Protein AF-A0AA35WS49-F1 (afdb_monomer_lite)

Structure (mmCIF, N/CA/C/O backbone):
data_AF-A0AA35WS49-F1
#
_entry.id   AF-A0AA35WS49-F1
#
loop_
_atom_site.group_PDB
_atom_site.id
_atom_site.type_symbol
_atom_site.label_atom_id
_atom_site.label_alt_id
_atom_site.label_comp_id
_atom_site.label_asym_id
_atom_site.label_entity_id
_atom_site.label_seq_id
_atom_site.pdbx_PDB_ins_code
_atom_site.Cartn_x
_atom_site.Cartn_y
_atom_site.Cartn_z
_atom_site.occupancy
_atom_site.B_iso_or_equiv
_atom_site.auth_seq_id
_atom_site.auth_comp_id
_atom_site.auth_asym_id
_atom_site.auth_atom_id
_atom_site.pdbx_PDB_model_num
ATOM 1 N N . MET A 1 1 ? 20.769 -9.632 -20.219 1.00 47.97 1 MET A N 1
ATOM 2 C CA . MET A 1 1 ? 19.684 -9.144 -19.335 1.00 47.97 1 MET A CA 1
ATOM 3 C C . MET A 1 1 ? 18.986 -10.249 -18.531 1.00 47.97 1 MET A C 1
ATOM 5 O O . MET A 1 1 ? 18.518 -9.937 -17.453 1.00 47.97 1 MET A O 1
ATOM 9 N N . TYR A 1 2 ? 18.975 -11.525 -18.960 1.00 52.22 2 TYR A N 1
ATOM 10 C CA . TYR A 1 2 ? 18.664 -12.682 -18.079 1.00 52.22 2 TYR A CA 1
ATOM 11 C C . TYR A 1 2 ? 19.908 -13.324 -17.429 1.00 52.22 2 TYR A C 1
ATOM 13 O O . TYR A 1 2 ? 19.792 -14.280 -16.673 1.00 52.22 2 TYR A O 1
ATOM 21 N N . SER A 1 3 ? 21.104 -12.814 -17.739 1.00 55.94 3 SER A N 1
ATOM 22 C CA . SER A 1 3 ? 22.380 -13.341 -17.236 1.00 55.94 3 SER A CA 1
ATOM 23 C C . SER A 1 3 ? 22.741 -12.848 -15.835 1.00 55.94 3 SER A C 1
ATOM 25 O O . SER A 1 3 ? 23.715 -13.334 -15.272 1.00 55.94 3 SER A O 1
ATOM 27 N N . ASP A 1 4 ? 21.981 -11.902 -15.275 1.00 70.06 4 ASP A N 1
ATOM 28 C CA . ASP A 1 4 ? 22.169 -11.451 -13.900 1.00 70.06 4 ASP A CA 1
ATOM 29 C C . ASP A 1 4 ? 21.597 -12.498 -12.933 1.00 70.06 4 ASP A C 1
ATOM 31 O O . ASP A 1 4 ? 20.383 -12.740 -12.948 1.00 70.06 4 ASP A O 1
ATOM 35 N N . PRO A 1 5 ? 22.425 -13.098 -12.053 1.00 78.88 5 PRO A N 1
ATOM 36 C CA . PRO A 1 5 ? 21.998 -14.160 -11.135 1.00 78.88 5 PRO A CA 1
ATOM 37 C C . PRO A 1 5 ? 20.826 -13.765 -10.226 1.00 78.88 5 PRO A C 1
ATOM 39 O O . PRO A 1 5 ? 20.122 -14.623 -9.702 1.00 78.88 5 PRO A O 1
ATOM 42 N N . TRP A 1 6 ? 20.609 -12.462 -10.045 1.00 78.81 6 TRP A N 1
ATOM 43 C CA . TRP A 1 6 ? 19.606 -11.885 -9.155 1.00 78.81 6 TRP A CA 1
ATOM 44 C C . TRP A 1 6 ? 18.237 -11.659 -9.811 1.00 78.81 6 TRP A C 1
ATOM 46 O O . TRP A 1 6 ? 17.247 -11.471 -9.100 1.00 78.81 6 TRP A O 1
ATOM 56 N N . ALA A 1 7 ? 18.143 -11.702 -11.143 1.00 78.94 7 ALA A N 1
ATOM 57 C CA . ALA A 1 7 ? 16.896 -11.420 -11.858 1.00 78.94 7 ALA A CA 1
ATOM 58 C C . ALA A 1 7 ? 15.856 -12.538 -11.666 1.00 78.94 7 ALA A C 1
ATOM 60 O O . ALA A 1 7 ? 14.702 -12.278 -11.324 1.00 78.94 7 ALA A O 1
ATOM 61 N N . ILE A 1 8 ? 16.289 -13.791 -11.823 1.00 82.75 8 ILE A N 1
ATOM 62 C CA . ILE A 1 8 ? 15.449 -14.988 -11.678 1.00 82.75 8 ILE A CA 1
ATOM 63 C C . ILE A 1 8 ? 14.866 -15.117 -10.256 1.00 82.75 8 ILE A C 1
ATOM 65 O O . ILE A 1 8 ? 13.643 -15.222 -10.137 1.00 82.75 8 ILE A O 1
ATOM 69 N N . PRO A 1 9 ? 15.661 -15.069 -9.164 1.00 86.06 9 PRO A N 1
ATOM 70 C CA . PRO A 1 9 ? 15.108 -15.183 -7.815 1.00 86.06 9 PRO A CA 1
ATOM 71 C C . PRO A 1 9 ? 14.171 -14.020 -7.463 1.00 86.06 9 PRO A C 1
ATOM 73 O O . PRO A 1 9 ? 13.136 -14.248 -6.839 1.00 86.06 9 PRO A O 1
ATOM 76 N N . SER A 1 10 ? 14.466 -12.797 -7.916 1.00 85.56 10 SER A N 1
ATOM 77 C CA . SER A 1 10 ? 13.585 -11.640 -7.699 1.00 85.56 10 SER A CA 1
ATOM 78 C C . SER A 1 10 ? 12.219 -11.820 -8.367 1.00 85.56 10 SER A C 1
ATOM 80 O O . SER A 1 10 ? 11.195 -11.488 -7.771 1.00 85.56 10 SER A O 1
ATOM 82 N N . LEU A 1 11 ? 12.181 -12.401 -9.571 1.00 86.19 11 LEU A N 1
ATOM 83 C CA . LEU A 1 11 ? 10.935 -12.679 -10.288 1.00 86.19 11 LEU A CA 1
ATOM 84 C C . LEU A 1 11 ? 10.107 -13.782 -9.611 1.00 86.19 11 LEU A C 1
ATOM 86 O O . LEU A 1 11 ? 8.888 -13.662 -9.508 1.00 86.19 11 LEU A O 1
ATOM 90 N N . ILE A 1 12 ? 10.759 -14.830 -9.097 1.00 89.88 12 ILE A N 1
ATOM 91 C CA . ILE A 1 12 ? 10.087 -15.900 -8.341 1.00 89.88 12 ILE A CA 1
ATOM 92 C C . ILE A 1 12 ? 9.441 -15.327 -7.072 1.00 89.88 12 ILE A C 1
ATOM 94 O O . ILE A 1 12 ? 8.266 -15.583 -6.808 1.00 89.88 12 ILE A O 1
ATOM 98 N N . ILE A 1 13 ? 10.181 -14.508 -6.317 1.00 90.25 13 ILE A N 1
ATOM 99 C CA . ILE A 1 13 ? 9.668 -13.840 -5.112 1.00 90.25 13 ILE A CA 1
ATOM 100 C C . ILE A 1 13 ? 8.504 -12.909 -5.469 1.00 90.25 13 ILE A C 1
ATOM 102 O O . ILE A 1 13 ? 7.495 -12.904 -4.764 1.00 90.25 13 ILE A O 1
ATOM 106 N N . ALA A 1 14 ? 8.606 -12.162 -6.573 1.00 90.62 14 ALA A N 1
ATOM 107 C CA . ALA A 1 14 ? 7.527 -11.303 -7.046 1.00 90.62 14 ALA A CA 1
ATOM 108 C C . ALA A 1 14 ? 6.259 -12.109 -7.371 1.00 90.62 14 ALA A C 1
ATOM 110 O O . ALA A 1 14 ? 5.185 -11.760 -6.887 1.00 90.62 14 ALA A O 1
ATOM 111 N N . CYS A 1 15 ? 6.371 -13.227 -8.096 1.00 90.75 15 CYS A N 1
ATOM 112 C CA . CYS A 1 15 ? 5.241 -14.115 -8.390 1.00 90.75 15 CYS A CA 1
ATOM 113 C C . CYS A 1 15 ? 4.576 -14.666 -7.119 1.00 90.75 15 CYS A C 1
ATOM 115 O O . CYS A 1 15 ? 3.353 -14.603 -6.988 1.00 90.75 15 CYS A O 1
ATOM 117 N N . ILE A 1 16 ? 5.365 -15.168 -6.162 1.00 93.81 16 ILE A N 1
ATOM 118 C CA . ILE A 1 16 ? 4.843 -15.658 -4.875 1.00 93.81 16 ILE A CA 1
ATOM 119 C C . ILE A 1 16 ? 4.148 -14.520 -4.116 1.00 93.81 16 ILE A C 1
ATOM 121 O O . ILE A 1 16 ? 3.059 -14.703 -3.574 1.00 93.81 16 ILE A O 1
ATOM 125 N N . GLY A 1 17 ? 4.746 -13.329 -4.115 1.00 91.69 17 GLY A N 1
ATOM 126 C CA . GLY A 1 17 ? 4.187 -12.133 -3.499 1.00 91.69 17 GLY A CA 1
ATOM 127 C C . GLY A 1 17 ? 2.839 -11.726 -4.087 1.00 91.69 17 GLY A C 1
ATOM 128 O O . GLY A 1 17 ? 1.889 -11.507 -3.335 1.00 91.69 17 GLY A O 1
ATOM 129 N N . VAL A 1 18 ? 2.715 -11.700 -5.419 1.00 91.62 18 VAL A N 1
ATOM 130 C CA . VAL A 1 18 ? 1.444 -11.419 -6.108 1.00 91.62 18 VAL A CA 1
ATOM 131 C C . VAL A 1 18 ? 0.377 -12.448 -5.728 1.00 91.62 18 VAL A C 1
ATOM 133 O O . VAL A 1 18 ? -0.746 -12.059 -5.410 1.00 91.62 18 VAL A O 1
ATOM 136 N N . LEU A 1 19 ? 0.715 -13.742 -5.691 1.00 93.62 19 LEU A N 1
ATOM 137 C CA . LEU A 1 19 ? -0.220 -14.796 -5.275 1.00 93.62 19 LEU A CA 1
ATOM 138 C C . LEU A 1 19 ? -0.675 -14.615 -3.819 1.00 93.62 19 LEU A C 1
ATOM 140 O O . LEU A 1 19 ? -1.871 -14.688 -3.534 1.00 93.62 19 LEU A O 1
ATOM 144 N N . CYS A 1 20 ? 0.249 -14.314 -2.905 1.00 93.19 20 CYS A N 1
ATOM 145 C CA . CYS A 1 20 ? -0.064 -14.032 -1.503 1.00 93.19 20 CYS A CA 1
ATOM 146 C C . CYS A 1 20 ? -0.963 -12.797 -1.339 1.00 93.19 20 CYS A C 1
ATOM 148 O O . CYS A 1 20 ? -1.911 -12.817 -0.547 1.00 93.19 20 CYS A O 1
ATOM 150 N N . VAL A 1 21 ? -0.701 -11.722 -2.088 1.00 92.69 21 VAL A N 1
ATOM 151 C CA . VAL A 1 21 ? -1.536 -10.511 -2.083 1.00 92.69 21 VAL A CA 1
ATOM 152 C C . VAL A 1 21 ? -2.919 -10.797 -2.645 1.00 92.69 21 VAL A C 1
ATOM 154 O O . VAL A 1 21 ? -3.902 -10.377 -2.041 1.00 92.69 21 VAL A O 1
ATOM 157 N N . ALA A 1 22 ? -3.016 -11.537 -3.749 1.00 91.00 22 ALA A N 1
ATOM 158 C CA . ALA A 1 22 ? -4.289 -11.925 -4.342 1.00 91.00 22 ALA A CA 1
ATOM 159 C C . ALA A 1 22 ? -5.114 -12.779 -3.369 1.00 91.00 22 ALA A C 1
ATOM 161 O O . ALA A 1 22 ? -6.282 -12.479 -3.130 1.00 91.00 22 ALA A O 1
ATOM 162 N N . ALA A 1 23 ? -4.497 -13.775 -2.726 1.00 91.88 23 ALA A N 1
ATOM 163 C CA . ALA A 1 23 ? -5.148 -14.574 -1.692 1.00 91.88 23 ALA A CA 1
ATOM 164 C C . ALA A 1 23 ? -5.626 -13.697 -0.524 1.00 91.88 23 ALA A C 1
ATOM 166 O O . ALA A 1 23 ? -6.777 -13.796 -0.102 1.00 91.88 23 ALA A O 1
ATOM 167 N N . THR A 1 24 ? -4.784 -12.774 -0.050 1.00 90.31 24 THR A N 1
ATOM 168 C CA . THR A 1 24 ? -5.150 -11.826 1.012 1.00 90.31 24 THR A CA 1
ATOM 169 C C . THR A 1 24 ? -6.314 -10.934 0.589 1.00 90.31 24 THR A C 1
ATOM 171 O O . THR A 1 24 ? -7.234 -10.731 1.376 1.00 90.31 24 THR A O 1
ATOM 174 N N . ALA A 1 25 ? -6.319 -10.434 -0.649 1.00 88.75 25 ALA A N 1
ATOM 175 C CA . ALA A 1 25 ? -7.388 -9.610 -1.203 1.00 88.75 25 ALA A CA 1
ATOM 176 C C . ALA A 1 25 ? -8.713 -10.380 -1.295 1.00 88.75 25 ALA A C 1
ATOM 178 O O . ALA A 1 25 ? -9.754 -9.849 -0.914 1.00 88.75 25 ALA A O 1
ATOM 179 N N . VAL A 1 26 ? -8.673 -11.642 -1.735 1.00 89.75 26 VAL A N 1
ATOM 180 C CA . VAL A 1 26 ? -9.845 -12.530 -1.794 1.00 89.75 26 VAL A CA 1
ATOM 181 C C . VAL A 1 26 ? -10.386 -12.799 -0.395 1.00 89.75 26 VAL A C 1
ATOM 183 O O . VAL A 1 26 ? -11.580 -12.630 -0.167 1.00 89.75 26 VAL A O 1
ATOM 186 N N . ILE A 1 27 ? -9.523 -13.139 0.566 1.00 88.75 27 ILE A N 1
ATOM 187 C CA . ILE A 1 27 ? -9.912 -13.319 1.971 1.00 88.75 27 ILE A CA 1
ATOM 188 C C . ILE A 1 27 ? -10.539 -12.023 2.496 1.00 88.75 27 ILE A C 1
ATOM 190 O O . ILE A 1 27 ? -11.608 -12.050 3.099 1.00 88.75 27 ILE A O 1
ATOM 194 N N . PHE A 1 28 ? -9.937 -10.868 2.214 1.00 85.19 28 PHE A N 1
ATOM 195 C CA . PHE A 1 28 ? -10.480 -9.571 2.617 1.00 85.19 28 PHE A CA 1
ATOM 196 C C . PHE A 1 28 ? -11.864 -9.296 2.004 1.00 85.19 28 PHE A C 1
ATOM 198 O O . PHE A 1 28 ? -12.754 -8.780 2.681 1.00 85.19 28 PHE A O 1
ATOM 205 N N . GLY A 1 29 ? -12.045 -9.700 0.743 1.00 84.25 29 GLY A N 1
ATOM 206 C CA . GLY A 1 29 ? -13.297 -9.697 -0.011 1.00 84.25 29 GLY A CA 1
ATOM 207 C C . GLY A 1 29 ? -14.393 -10.553 0.624 1.00 84.25 29 GLY A C 1
ATOM 208 O O . GLY A 1 29 ? -15.489 -10.073 0.904 1.00 84.25 29 GLY A O 1
ATOM 209 N N . VAL A 1 30 ? -14.084 -11.822 0.887 1.00 86.25 30 VAL A N 1
ATOM 210 C CA . VAL A 1 30 ? -15.018 -12.809 1.451 1.00 86.25 30 VAL A CA 1
ATOM 211 C C . VAL A 1 30 ? -15.406 -12.435 2.879 1.00 86.25 30 VAL A C 1
ATOM 213 O O . VAL A 1 30 ? -16.582 -12.428 3.242 1.00 86.25 30 VAL A O 1
ATOM 216 N N . TYR A 1 31 ? -14.425 -12.049 3.690 1.00 83.75 31 TYR A N 1
ATOM 217 C CA . TYR A 1 31 ? -14.621 -11.716 5.094 1.00 83.75 31 TYR A CA 1
ATOM 218 C C . TYR A 1 31 ? -14.980 -10.243 5.320 1.00 83.75 31 TYR A C 1
ATOM 220 O O . TYR A 1 31 ? -14.918 -9.786 6.461 1.00 83.75 31 TYR A O 1
ATOM 228 N N . TRP A 1 32 ? -15.421 -9.497 4.300 1.00 77.19 32 TRP A N 1
ATOM 229 C CA . TRP A 1 32 ? -15.681 -8.047 4.378 1.00 77.19 32 TRP A CA 1
ATOM 230 C C . TRP A 1 32 ? -16.609 -7.630 5.532 1.00 77.19 32 TRP A C 1
ATOM 232 O O . TRP A 1 32 ? -16.498 -6.526 6.073 1.00 77.19 32 TRP A O 1
ATOM 242 N N . LYS A 1 33 ? -17.542 -8.508 5.925 1.00 72.12 33 LYS A N 1
ATOM 243 C CA . LYS A 1 33 ? -18.493 -8.273 7.028 1.00 72.12 33 LYS A CA 1
ATOM 244 C C . LYS A 1 33 ? -17.977 -8.696 8.409 1.00 72.12 33 LYS A C 1
ATOM 246 O O . LYS A 1 33 ? -18.636 -8.420 9.409 1.00 72.12 33 LYS A O 1
ATOM 251 N N . THR A 1 34 ? -16.809 -9.323 8.486 1.00 78.31 34 THR A N 1
ATOM 252 C CA . THR A 1 34 ? -16.238 -9.853 9.730 1.00 78.31 34 THR A CA 1
ATOM 253 C C . THR A 1 34 ? -15.783 -8.698 10.626 1.00 78.31 34 THR A C 1
ATOM 255 O O . THR A 1 34 ? -15.112 -7.773 10.149 1.00 78.31 34 THR A O 1
ATOM 258 N N . PRO A 1 35 ? -16.110 -8.714 11.934 1.00 64.56 35 PRO A N 1
ATOM 259 C CA . PRO A 1 35 ? -15.832 -7.599 12.843 1.00 64.56 35 PRO A CA 1
ATOM 260 C C . PRO A 1 35 ? -14.342 -7.240 12.937 1.00 64.56 35 PRO A C 1
ATOM 262 O O . PRO A 1 35 ? -14.018 -6.085 13.205 1.00 64.56 35 PRO A O 1
ATOM 265 N N . VAL A 1 36 ? -13.447 -8.188 12.641 1.00 67.00 36 VAL A N 1
ATOM 266 C CA . VAL A 1 36 ? -11.988 -7.989 12.591 1.00 67.00 36 VAL A CA 1
ATOM 267 C C . VAL A 1 36 ? -11.577 -6.984 11.505 1.00 67.00 36 VAL A C 1
ATOM 269 O O . VAL A 1 36 ? -10.758 -6.100 11.745 1.00 67.00 36 VAL A O 1
ATOM 272 N N . ILE A 1 37 ? -12.184 -7.058 10.318 1.00 64.25 37 ILE A N 1
ATOM 273 C CA . ILE A 1 37 ? -11.905 -6.128 9.211 1.00 64.25 37 ILE A CA 1
ATOM 274 C C . ILE A 1 37 ? -12.542 -4.763 9.487 1.00 64.25 37 ILE A C 1
ATOM 276 O O . ILE A 1 37 ? -11.959 -3.708 9.223 1.00 64.25 37 ILE A O 1
ATOM 280 N N . LYS A 1 38 ? -13.737 -4.775 10.082 1.00 62.53 38 LYS A N 1
ATOM 281 C CA . LYS A 1 38 ? -14.469 -3.560 10.442 1.00 62.53 38 LYS A CA 1
ATOM 282 C C . LYS A 1 38 ? -13.754 -2.749 11.530 1.00 62.53 38 LYS A C 1
ATOM 284 O O . LYS A 1 38 ? -13.795 -1.522 11.479 1.00 62.53 38 LYS A O 1
ATOM 289 N N . SER A 1 39 ? -13.081 -3.405 12.478 1.00 62.41 39 SER A N 1
ATOM 290 C CA . SER A 1 39 ? -12.361 -2.744 13.575 1.00 62.41 39 SER A CA 1
ATOM 291 C C . SER A 1 39 ? -11.000 -2.171 13.159 1.00 62.41 39 SER A C 1
ATOM 293 O O . SER A 1 39 ? -10.573 -1.161 13.720 1.00 62.41 39 SER A O 1
ATOM 295 N N . SER A 1 40 ? -10.340 -2.762 12.154 1.00 68.44 40 SER A N 1
ATOM 296 C CA . SER A 1 40 ? -8.996 -2.356 11.708 1.00 68.44 40 SER A CA 1
ATOM 297 C C . SER A 1 40 ? -8.953 -1.058 10.885 1.00 68.44 40 SER A C 1
ATOM 299 O O . SER A 1 40 ? -7.878 -0.484 10.736 1.00 68.44 40 SER A O 1
ATOM 301 N N . GLY A 1 41 ? -10.096 -0.579 10.376 1.00 73.50 41 GLY A N 1
ATOM 302 C CA . GLY A 1 41 ? -10.174 0.580 9.476 1.00 73.50 41 GLY A CA 1
ATOM 303 C C . GLY A 1 41 ? -10.051 0.169 8.007 1.00 73.50 41 GLY A C 1
ATOM 304 O O . GLY A 1 41 ? -8.956 0.123 7.451 1.00 73.50 41 GLY A O 1
ATOM 305 N N . ARG A 1 42 ? -11.196 -0.134 7.379 1.00 79.12 42 ARG A N 1
ATOM 306 C CA . ARG A 1 42 ? -11.287 -0.701 6.017 1.00 79.12 42 ARG A CA 1
ATOM 307 C C . ARG A 1 42 ? -10.493 0.090 4.980 1.00 79.12 42 ARG A C 1
ATOM 309 O O . ARG A 1 42 ? -9.696 -0.489 4.257 1.00 79.12 42 ARG A O 1
ATOM 316 N N . GLU A 1 43 ? -10.686 1.404 4.950 1.00 84.56 43 GLU A N 1
ATOM 317 C CA . GLU A 1 43 ? -10.080 2.288 3.947 1.00 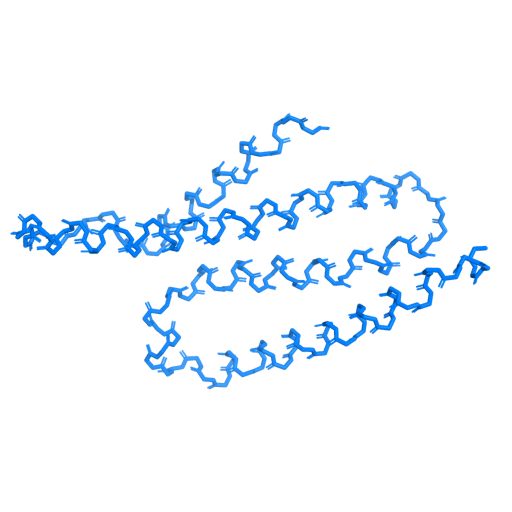84.56 43 GLU A CA 1
ATOM 318 C C . GLU A 1 43 ? -8.548 2.276 4.033 1.00 84.56 43 GLU A C 1
ATOM 320 O O . GLU A 1 43 ? -7.851 2.228 3.025 1.00 84.56 43 GLU A O 1
ATOM 325 N N . GLN A 1 44 ? -8.014 2.212 5.250 1.00 85.31 44 GLN A N 1
ATOM 326 C CA . GLN A 1 44 ? -6.579 2.212 5.493 1.00 85.31 44 GLN A CA 1
ATOM 327 C C . GLN A 1 44 ? -5.918 0.877 5.134 1.00 85.31 44 GLN A C 1
ATOM 329 O O . GLN A 1 44 ? -4.812 0.852 4.598 1.00 85.31 44 GLN A O 1
ATOM 334 N N . MET A 1 45 ? -6.598 -0.241 5.399 1.00 88.25 45 MET A N 1
ATOM 335 C CA . MET A 1 45 ? -6.108 -1.559 4.997 1.00 88.25 45 MET A CA 1
ATOM 336 C C . MET A 1 45 ? -6.163 -1.750 3.476 1.00 88.25 45 MET A C 1
ATOM 338 O O . MET A 1 45 ? -5.268 -2.383 2.924 1.00 88.25 45 MET A O 1
ATOM 342 N N . ILE A 1 46 ? -7.144 -1.143 2.797 1.00 87.44 46 ILE A N 1
ATOM 343 C CA . ILE A 1 46 ? -7.201 -1.091 1.329 1.00 87.44 46 ILE A CA 1
ATOM 344 C C . ILE A 1 46 ? -5.994 -0.325 0.773 1.00 87.44 46 ILE A C 1
ATOM 346 O O . ILE A 1 46 ? -5.319 -0.842 -0.111 1.00 87.44 46 ILE A O 1
ATOM 350 N N . LEU A 1 47 ? -5.660 0.852 1.319 1.00 89.94 47 LEU A N 1
ATOM 351 C CA . LEU A 1 47 ? -4.465 1.603 0.897 1.00 89.94 47 LEU A CA 1
ATOM 352 C C . LEU A 1 47 ? -3.171 0.803 1.083 1.00 89.94 47 LEU A C 1
ATOM 354 O O . LEU A 1 47 ? -2.320 0.785 0.197 1.00 89.94 47 LEU A O 1
ATOM 358 N N . LEU A 1 48 ? -3.034 0.112 2.217 1.00 90.62 48 LEU A N 1
ATOM 359 C CA . LEU A 1 48 ? -1.873 -0.733 2.489 1.00 90.62 48 LEU A CA 1
ATOM 360 C C . LEU A 1 48 ? -1.780 -1.898 1.489 1.00 90.62 48 LEU A C 1
ATOM 362 O O . LEU A 1 48 ? -0.704 -2.165 0.961 1.00 90.62 48 LEU A O 1
ATOM 366 N N . LEU A 1 49 ? -2.905 -2.553 1.187 1.00 90.44 49 LEU A N 1
ATOM 367 C CA . LEU A 1 49 ? -2.971 -3.642 0.211 1.00 90.44 49 LEU A CA 1
ATOM 368 C C . LEU A 1 49 ? -2.627 -3.161 -1.207 1.00 90.44 49 LEU A C 1
ATOM 370 O O . LEU A 1 49 ? -1.909 -3.857 -1.921 1.00 90.44 49 LEU A O 1
ATOM 374 N N . ILE A 1 50 ? -3.079 -1.962 -1.594 1.00 90.69 50 ILE A N 1
ATOM 375 C CA . ILE A 1 50 ? -2.719 -1.325 -2.870 1.00 90.69 50 ILE A CA 1
ATOM 376 C C . ILE A 1 50 ? -1.205 -1.091 -2.944 1.00 90.69 50 ILE A C 1
ATOM 378 O O . ILE A 1 50 ? -0.591 -1.438 -3.951 1.00 90.69 50 ILE A O 1
ATOM 382 N N . GLY A 1 51 ? -0.594 -0.564 -1.878 1.00 91.44 51 GLY A N 1
ATOM 383 C CA . GLY A 1 51 ? 0.855 -0.343 -1.820 1.00 91.44 51 GLY A CA 1
ATOM 384 C C . GLY A 1 51 ? 1.662 -1.635 -1.960 1.00 91.44 51 GLY A C 1
ATOM 385 O O . GLY A 1 51 ? 2.592 -1.695 -2.762 1.00 91.44 51 GLY A O 1
ATOM 386 N N . ILE A 1 52 ? 1.261 -2.697 -1.251 1.00 91.81 52 ILE A N 1
ATOM 387 C CA . ILE A 1 52 ? 1.914 -4.013 -1.341 1.00 91.81 52 ILE A CA 1
ATOM 388 C C . ILE A 1 52 ? 1.752 -4.604 -2.749 1.00 91.81 52 ILE A C 1
ATOM 390 O O . ILE A 1 52 ? 2.714 -5.103 -3.325 1.00 91.81 52 ILE A O 1
ATOM 394 N N . CYS A 1 53 ? 0.548 -4.529 -3.323 1.00 90.62 53 CYS A N 1
ATOM 395 C CA . CYS A 1 53 ? 0.280 -5.017 -4.675 1.00 90.62 53 CYS A CA 1
ATOM 396 C C . CYS A 1 53 ? 1.169 -4.309 -5.705 1.00 90.62 53 CYS A C 1
ATOM 398 O O . CYS A 1 53 ? 1.857 -4.957 -6.491 1.00 90.62 53 CYS A O 1
ATOM 400 N N . CYS A 1 54 ? 1.227 -2.976 -5.644 1.00 89.62 54 CYS A N 1
ATOM 401 C CA . CYS A 1 54 ? 2.053 -2.172 -6.537 1.00 89.62 54 CYS A CA 1
ATOM 402 C C . CYS A 1 54 ? 3.554 -2.497 -6.370 1.00 89.62 54 CYS A C 1
ATOM 404 O O . CYS A 1 54 ? 4.260 -2.647 -7.369 1.00 89.62 54 CYS A O 1
ATOM 406 N N . SER A 1 55 ? 4.014 -2.751 -5.136 1.00 91.25 55 SER A N 1
ATOM 407 C CA . SER A 1 55 ? 5.390 -3.185 -4.845 1.00 91.25 55 SER A CA 1
ATOM 408 C C . SER A 1 55 ? 5.772 -4.513 -5.497 1.00 91.25 55 SER A C 1
ATOM 410 O O . SER A 1 55 ? 6.933 -4.680 -5.859 1.00 91.25 55 SER A O 1
ATOM 412 N N . PHE A 1 56 ? 4.845 -5.465 -5.639 1.00 90.19 56 PHE A N 1
ATOM 413 C CA . PHE A 1 56 ? 5.131 -6.744 -6.301 1.00 90.19 56 PHE A CA 1
ATOM 414 C C . PHE A 1 56 ? 5.007 -6.677 -7.828 1.00 90.19 56 PHE A C 1
ATOM 416 O O . PHE A 1 56 ? 5.536 -7.545 -8.518 1.00 90.19 56 PHE A O 1
ATOM 423 N N . ILE A 1 57 ? 4.365 -5.635 -8.365 1.00 88.19 57 ILE A N 1
ATOM 424 C CA . ILE A 1 57 ? 4.266 -5.382 -9.808 1.00 88.19 57 ILE A CA 1
ATOM 425 C C . ILE A 1 57 ? 5.531 -4.681 -10.341 1.00 88.19 57 ILE A C 1
ATOM 427 O O . ILE A 1 57 ? 5.978 -4.972 -11.448 1.00 88.19 57 ILE A O 1
ATOM 431 N N . LEU A 1 58 ? 6.152 -3.800 -9.552 1.00 87.50 58 LEU A N 1
ATOM 432 C CA . LEU A 1 58 ? 7.379 -3.066 -9.907 1.00 87.50 58 LEU A CA 1
ATOM 433 C C . LEU A 1 58 ? 8.544 -3.936 -10.435 1.00 87.50 58 LEU A C 1
ATOM 435 O O . LEU A 1 58 ? 9.124 -3.578 -11.459 1.00 87.50 58 LEU A O 1
ATOM 439 N N . PRO A 1 59 ? 8.869 -5.099 -9.839 1.00 87.12 59 PRO A N 1
ATOM 440 C CA . PRO A 1 59 ? 9.897 -6.002 -10.359 1.00 87.12 59 PRO A CA 1
ATOM 441 C C . PRO A 1 59 ? 9.666 -6.454 -11.809 1.00 87.12 59 PRO A C 1
ATOM 443 O O . PRO A 1 59 ? 10.630 -6.627 -12.551 1.00 87.12 59 PRO A O 1
ATOM 446 N N . PHE A 1 60 ? 8.412 -6.596 -12.252 1.00 84.81 60 PHE A N 1
ATOM 447 C CA . PHE A 1 60 ? 8.107 -6.948 -13.644 1.00 84.81 60 PHE A CA 1
ATOM 448 C C . PHE A 1 60 ? 8.482 -5.818 -14.610 1.00 84.81 60 PHE A C 1
ATOM 450 O O . PHE A 1 60 ? 9.020 -6.080 -15.685 1.00 84.81 60 PHE A O 1
ATOM 457 N N . PHE A 1 61 ? 8.260 -4.561 -14.211 1.00 83.88 61 PHE A N 1
ATOM 458 C CA . PHE A 1 61 ? 8.715 -3.391 -14.966 1.00 83.88 61 PHE A CA 1
ATOM 459 C C . PHE A 1 61 ? 10.237 -3.237 -14.933 1.00 83.88 61 PHE A C 1
ATOM 461 O O . PHE A 1 61 ? 10.813 -2.720 -15.883 1.00 83.88 61 PHE A O 1
ATOM 468 N N . TYR A 1 62 ? 10.907 -3.690 -13.875 1.00 80.44 62 TYR A N 1
ATOM 469 C CA . TYR A 1 62 ? 12.368 -3.666 -13.787 1.00 80.44 62 TYR A CA 1
ATOM 470 C C . TYR A 1 62 ? 13.049 -4.644 -14.757 1.00 80.44 62 TYR A C 1
ATOM 472 O O . TYR A 1 62 ? 14.097 -4.328 -15.311 1.00 80.44 62 TYR A O 1
ATOM 480 N N . VAL A 1 63 ? 12.448 -5.815 -14.995 1.00 80.19 63 VAL A N 1
ATOM 481 C CA . VAL A 1 63 ? 12.975 -6.836 -15.927 1.00 80.19 63 VAL A CA 1
ATOM 482 C C . VAL A 1 63 ? 12.746 -6.460 -17.401 1.00 80.19 63 VAL A C 1
ATOM 484 O O . VAL A 1 63 ? 13.425 -6.977 -18.291 1.00 80.19 63 VAL A O 1
ATOM 487 N N . ALA A 1 64 ? 11.805 -5.555 -17.677 1.00 79.69 64 ALA A N 1
ATOM 488 C CA . ALA A 1 64 ? 11.528 -5.061 -19.020 1.00 79.69 64 ALA A CA 1
ATOM 489 C C . ALA A 1 64 ? 12.730 -4.281 -19.613 1.00 79.69 64 ALA A C 1
ATOM 491 O O . ALA A 1 64 ? 13.546 -3.733 -18.868 1.00 79.69 64 ALA A O 1
ATOM 492 N N . PRO A 1 65 ? 12.870 -4.218 -20.954 1.00 79.19 65 PRO A N 1
ATOM 493 C CA . PRO A 1 65 ? 13.984 -3.523 -21.599 1.00 79.19 65 PRO A CA 1
ATOM 494 C C . PRO A 1 65 ? 14.074 -2.057 -21.145 1.00 79.19 65 PRO A C 1
ATOM 496 O O . PRO A 1 65 ? 13.041 -1.392 -21.010 1.00 79.19 65 PRO A O 1
ATOM 499 N N . PRO A 1 66 ? 15.290 -1.526 -20.917 1.00 79.06 66 PRO A N 1
ATOM 500 C CA . PRO A 1 66 ? 15.462 -0.214 -20.322 1.00 79.06 66 PRO A CA 1
ATOM 501 C C . PRO A 1 66 ? 14.947 0.844 -21.296 1.00 79.06 66 PRO A C 1
ATOM 503 O O . PRO A 1 66 ? 15.446 0.997 -22.409 1.00 79.06 66 PRO A O 1
ATOM 506 N N . SER A 1 67 ? 13.935 1.586 -20.864 1.00 84.94 67 SER A N 1
ATOM 507 C CA . SER A 1 67 ? 13.405 2.739 -21.583 1.00 84.94 67 SER A CA 1
ATOM 508 C C . SER A 1 67 ? 13.177 3.887 -20.606 1.00 84.94 67 SER A C 1
ATOM 510 O O . SER A 1 67 ? 12.980 3.666 -19.409 1.00 84.94 67 SER A O 1
ATOM 512 N 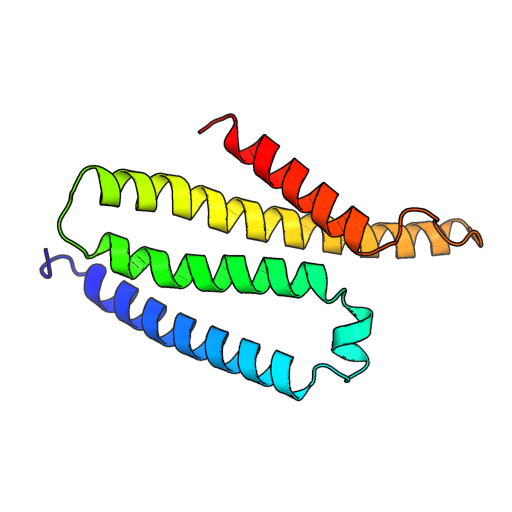N . ILE A 1 68 ? 13.204 5.123 -21.109 1.00 87.75 68 ILE A N 1
ATOM 513 C CA . ILE A 1 68 ? 12.949 6.340 -20.323 1.00 87.75 68 ILE A CA 1
ATOM 514 C C . ILE A 1 68 ? 11.669 6.222 -19.466 1.00 87.75 68 ILE A C 1
ATOM 516 O O . ILE A 1 68 ? 11.758 6.473 -18.261 1.00 87.75 68 ILE A O 1
ATOM 520 N N . PRO A 1 69 ? 10.505 5.785 -20.002 1.00 86.06 69 PRO A N 1
ATOM 521 C CA . PRO A 1 69 ? 9.303 5.635 -19.182 1.00 86.06 69 PRO A CA 1
ATOM 522 C C . PRO A 1 69 ? 9.436 4.532 -18.124 1.00 86.06 69 PRO A C 1
ATOM 524 O O . PRO A 1 69 ? 8.995 4.724 -16.995 1.00 86.06 69 PRO A O 1
ATOM 527 N N . ILE A 1 70 ? 10.085 3.406 -18.439 1.00 87.44 70 ILE A N 1
ATOM 528 C CA . ILE A 1 70 ? 10.291 2.303 -17.485 1.00 87.44 70 ILE A CA 1
ATOM 529 C C . ILE A 1 70 ? 11.212 2.735 -16.334 1.00 87.44 70 ILE A C 1
ATOM 531 O O . ILE A 1 70 ? 10.946 2.428 -15.174 1.00 87.44 70 ILE A O 1
ATOM 535 N N . CYS A 1 71 ? 12.266 3.496 -16.629 1.00 87.25 71 CYS A N 1
ATOM 536 C CA . CYS A 1 71 ? 13.189 4.013 -15.620 1.00 87.25 71 CYS A CA 1
ATOM 537 C C . CYS A 1 71 ? 12.487 5.002 -14.672 1.00 87.25 71 CYS A C 1
ATOM 539 O O . CYS A 1 71 ? 12.658 4.929 -13.454 1.00 87.25 71 CYS A O 1
ATOM 541 N N . LEU A 1 72 ? 11.630 5.872 -15.221 1.00 89.19 72 LEU A N 1
ATOM 542 C CA . LEU A 1 72 ? 10.829 6.805 -14.433 1.00 89.19 72 LEU A CA 1
ATOM 543 C C . LEU A 1 72 ? 9.813 6.077 -13.541 1.00 89.19 72 LEU A C 1
ATOM 545 O O . LEU A 1 72 ? 9.718 6.388 -12.355 1.00 89.19 72 LEU A O 1
ATOM 549 N N . VAL A 1 73 ? 9.095 5.089 -14.085 1.00 89.00 73 VAL A N 1
ATOM 550 C CA . VAL A 1 73 ? 8.122 4.276 -13.335 1.00 89.00 73 VAL A CA 1
ATOM 551 C C . VAL A 1 73 ? 8.799 3.497 -12.215 1.00 89.00 73 VAL A C 1
ATOM 553 O O . VAL A 1 73 ? 8.305 3.513 -11.093 1.00 89.00 73 VAL A O 1
ATOM 556 N N . ASN A 1 74 ? 9.940 2.857 -12.478 1.00 87.44 74 ASN A N 1
ATOM 557 C CA . ASN A 1 74 ? 10.664 2.114 -11.449 1.00 87.44 74 ASN A CA 1
ATOM 558 C C . ASN A 1 74 ? 11.174 3.040 -10.344 1.00 87.44 74 ASN A C 1
ATOM 560 O O . ASN A 1 74 ? 11.015 2.725 -9.167 1.00 87.44 74 ASN A O 1
ATOM 564 N N . ARG A 1 75 ? 11.732 4.206 -10.703 1.00 87.44 75 ARG A N 1
ATOM 565 C CA . ARG A 1 75 ? 12.177 5.191 -9.715 1.00 87.44 75 ARG A CA 1
ATOM 566 C C . ARG A 1 75 ? 10.990 5.668 -8.883 1.00 87.44 75 ARG A C 1
ATOM 568 O O . ARG A 1 75 ? 10.937 5.379 -7.696 1.00 87.44 75 ARG A O 1
ATOM 575 N N . LEU A 1 76 ? 10.015 6.343 -9.489 1.00 89.44 76 LEU A N 1
ATOM 576 C CA . LEU A 1 76 ? 8.898 6.946 -8.754 1.00 89.44 76 LEU A CA 1
ATOM 577 C C . LEU A 1 76 ? 8.023 5.906 -8.047 1.00 89.44 76 LEU A C 1
ATOM 579 O O . LEU A 1 76 ? 7.564 6.141 -6.932 1.00 89.44 76 LEU A O 1
ATOM 583 N N . GLY A 1 77 ? 7.807 4.749 -8.666 1.00 88.62 77 GLY A N 1
ATOM 584 C CA . GLY A 1 77 ? 6.940 3.708 -8.134 1.00 88.62 77 GLY A CA 1
ATOM 585 C C . GLY A 1 77 ? 7.484 3.064 -6.861 1.00 88.62 77 GLY A C 1
ATOM 586 O O . GLY A 1 77 ? 6.703 2.843 -5.938 1.00 88.62 77 GLY A O 1
ATOM 587 N N . ILE A 1 78 ? 8.799 2.830 -6.748 1.00 89.38 78 ILE A N 1
ATOM 588 C CA . ILE A 1 78 ? 9.398 2.293 -5.509 1.00 89.38 78 ILE A CA 1
ATOM 589 C C . ILE A 1 78 ? 9.187 3.275 -4.351 1.00 89.38 78 ILE A C 1
ATOM 591 O O . ILE A 1 78 ? 8.694 2.883 -3.289 1.00 89.38 78 ILE A O 1
ATOM 595 N N . TRP A 1 79 ? 9.492 4.558 -4.572 1.00 90.62 79 TRP A N 1
ATOM 596 C CA . TRP A 1 79 ? 9.283 5.606 -3.568 1.00 90.62 79 TRP A CA 1
ATOM 597 C C . TRP A 1 79 ? 7.805 5.750 -3.202 1.00 90.62 79 TRP A C 1
ATOM 599 O O . TRP A 1 79 ? 7.475 5.865 -2.022 1.00 90.62 79 TRP A O 1
ATOM 609 N N . PHE A 1 80 ? 6.905 5.645 -4.182 1.00 90.50 80 PHE A N 1
ATOM 610 C CA . PHE A 1 80 ? 5.462 5.705 -3.956 1.00 90.50 80 PHE A CA 1
ATOM 611 C C . PHE A 1 80 ? 4.954 4.551 -3.108 1.00 90.50 80 PHE A C 1
ATOM 613 O O . PHE A 1 80 ? 4.240 4.780 -2.134 1.00 90.50 80 PHE A O 1
ATOM 620 N N . CYS A 1 81 ? 5.351 3.323 -3.433 1.00 92.12 81 CYS A N 1
ATOM 621 C CA . CYS A 1 81 ? 4.926 2.144 -2.689 1.00 92.12 81 CYS A CA 1
ATOM 622 C C . CYS A 1 81 ? 5.422 2.197 -1.246 1.00 92.12 81 CYS A C 1
ATOM 624 O O . CYS A 1 81 ? 4.629 2.024 -0.319 1.00 92.12 81 CYS A O 1
ATOM 626 N N . TYR A 1 82 ? 6.711 2.497 -1.051 1.00 90.69 82 TYR A N 1
ATOM 627 C CA . TYR A 1 82 ? 7.296 2.611 0.281 1.00 90.69 82 TYR A CA 1
ATOM 628 C C . TYR A 1 82 ? 6.612 3.707 1.099 1.00 90.69 82 TYR A C 1
ATOM 630 O O . TYR A 1 82 ? 6.206 3.474 2.240 1.00 90.69 82 TYR A O 1
ATOM 638 N N . SER A 1 83 ? 6.412 4.878 0.492 1.00 93.19 83 SER A N 1
ATOM 639 C CA . SER A 1 83 ? 5.765 6.005 1.150 1.00 93.19 83 SER A CA 1
ATOM 640 C C . SER A 1 83 ? 4.324 5.694 1.545 1.00 93.19 83 SER A C 1
ATOM 642 O O . SER A 1 83 ? 3.931 5.922 2.691 1.00 93.19 83 SER A O 1
ATOM 644 N N . LEU A 1 84 ? 3.547 5.097 0.637 1.00 92.25 84 LEU A N 1
ATOM 645 C CA . LEU A 1 84 ? 2.161 4.716 0.889 1.00 92.25 84 LEU A CA 1
ATOM 646 C C . LEU A 1 84 ? 2.055 3.690 2.021 1.00 92.25 84 LEU A C 1
ATOM 648 O O . LEU A 1 84 ? 1.231 3.852 2.923 1.00 92.25 84 LEU A O 1
ATOM 652 N N . MET A 1 85 ? 2.908 2.662 2.010 1.00 92.75 85 MET A N 1
ATOM 653 C CA . MET A 1 85 ? 2.929 1.623 3.042 1.00 92.75 85 MET A CA 1
ATOM 654 C C . MET A 1 85 ? 3.343 2.189 4.401 1.00 92.75 85 MET A C 1
ATOM 656 O O . MET A 1 85 ? 2.676 1.923 5.405 1.00 92.75 85 MET A O 1
ATOM 660 N N . PHE A 1 86 ? 4.394 3.009 4.442 1.00 91.69 86 PHE A N 1
ATOM 661 C CA . PHE A 1 86 ? 4.872 3.624 5.675 1.00 91.69 86 PHE A CA 1
ATOM 662 C C . PHE A 1 86 ? 3.850 4.608 6.250 1.00 91.69 86 PHE A C 1
ATOM 664 O O . PHE A 1 86 ? 3.531 4.543 7.436 1.00 91.69 86 PHE A O 1
ATOM 671 N N . ALA A 1 87 ? 3.272 5.474 5.416 1.00 91.94 87 ALA A N 1
ATOM 672 C CA . ALA A 1 87 ? 2.240 6.414 5.830 1.00 91.94 87 ALA A CA 1
ATOM 673 C C . ALA A 1 87 ? 0.992 5.682 6.346 1.00 91.94 87 ALA A C 1
ATOM 675 O O . ALA A 1 87 ? 0.483 6.004 7.421 1.00 91.94 87 ALA A O 1
ATOM 676 N N . ALA A 1 88 ? 0.516 4.656 5.634 1.00 90.19 88 ALA A N 1
ATOM 677 C CA . ALA A 1 88 ? -0.619 3.853 6.077 1.00 90.19 88 ALA A CA 1
ATOM 678 C C . ALA A 1 88 ? -0.324 3.145 7.409 1.00 90.19 88 ALA A C 1
ATOM 680 O O . ALA A 1 88 ? -1.176 3.140 8.298 1.00 90.19 88 ALA A O 1
ATOM 681 N N . LEU A 1 89 ? 0.878 2.600 7.607 1.00 90.06 89 LEU A N 1
ATOM 682 C CA . LEU A 1 89 ? 1.261 1.972 8.872 1.00 90.06 89 LEU A CA 1
ATOM 683 C C . LEU A 1 89 ? 1.354 2.996 10.013 1.00 90.06 89 LEU A C 1
ATOM 685 O O . LEU A 1 89 ? 0.798 2.771 11.091 1.00 90.06 89 LEU A O 1
ATOM 689 N N . ALA A 1 90 ? 1.989 4.143 9.766 1.00 89.69 90 ALA A N 1
ATOM 690 C CA . ALA A 1 90 ? 2.174 5.210 10.743 1.00 89.69 90 ALA A CA 1
ATOM 691 C C . ALA A 1 90 ? 0.832 5.746 11.253 1.00 89.69 90 ALA A C 1
ATOM 693 O O . ALA A 1 90 ? 0.628 5.861 12.461 1.00 89.69 90 ALA A O 1
ATOM 694 N N . VAL A 1 91 ? -0.134 5.992 10.365 1.00 88.56 91 VAL A N 1
ATOM 695 C CA . VAL A 1 91 ? -1.477 6.440 10.765 1.00 88.56 91 VAL A CA 1
ATOM 696 C C . VAL A 1 91 ? -2.186 5.392 11.625 1.00 88.56 91 VAL A C 1
ATOM 698 O O . VAL A 1 91 ? -2.906 5.733 12.569 1.00 88.56 91 VAL A O 1
ATOM 701 N N . LYS A 1 92 ? -1.952 4.102 11.354 1.00 84.94 92 LYS A N 1
ATOM 702 C CA . LYS A 1 92 ? -2.554 2.998 12.112 1.00 84.94 92 LYS A CA 1
ATOM 703 C C . LYS A 1 92 ? -1.945 2.935 13.510 1.00 84.94 92 LYS A C 1
ATOM 705 O O . LYS A 1 92 ? -2.680 2.841 14.492 1.00 84.94 92 LYS A O 1
ATOM 710 N N . ALA A 1 93 ? -0.623 3.074 13.601 1.00 88.06 93 ALA A N 1
ATOM 711 C CA . ALA A 1 93 ? 0.110 3.146 14.860 1.00 88.06 93 ALA A CA 1
ATOM 712 C C . ALA A 1 93 ? -0.316 4.362 15.698 1.00 8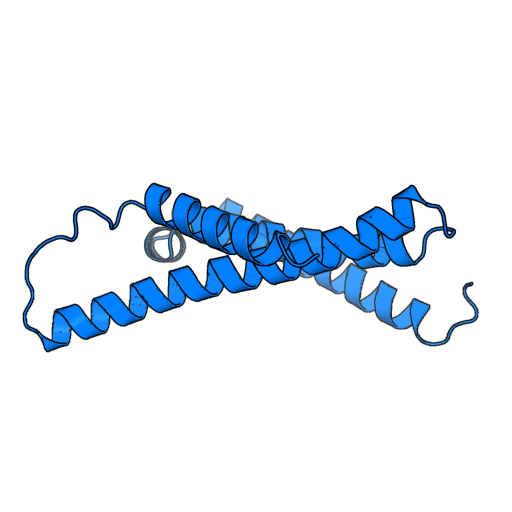8.06 93 ALA A C 1
ATOM 714 O O . ALA A 1 93 ? -0.600 4.220 16.885 1.00 88.06 93 ALA A O 1
ATOM 715 N N . GLN A 1 94 ? -0.471 5.536 15.077 1.00 85.44 94 GLN A N 1
ATOM 716 C CA . GLN A 1 94 ? -0.944 6.754 15.743 1.00 85.44 94 GLN A CA 1
ATOM 717 C C . GLN A 1 94 ? -2.362 6.596 16.309 1.00 85.44 94 GLN A C 1
ATOM 719 O O . GLN A 1 94 ? -2.648 7.061 17.415 1.00 85.44 94 GLN A O 1
ATOM 724 N N . ARG A 1 95 ? -3.255 5.886 15.601 1.00 81.19 95 ARG A N 1
ATOM 725 C CA . ARG A 1 95 ? -4.595 5.555 16.113 1.00 81.19 95 ARG A CA 1
ATOM 726 C C . ARG A 1 95 ? -4.515 4.719 17.391 1.00 81.19 95 ARG A C 1
ATOM 728 O O . ARG A 1 95 ? -5.213 5.026 18.354 1.00 81.19 95 ARG A O 1
ATOM 735 N N . VAL A 1 96 ? -3.680 3.679 17.399 1.00 84.69 96 VAL A N 1
ATOM 736 C CA . VAL A 1 96 ? -3.486 2.802 18.565 1.00 84.69 96 VAL A CA 1
ATOM 737 C C . VAL A 1 96 ? -2.866 3.583 19.725 1.00 84.69 96 VAL A C 1
ATOM 739 O O . VAL A 1 96 ? -3.419 3.572 20.822 1.00 84.69 96 VAL A O 1
ATOM 742 N N . ALA A 1 97 ? -1.796 4.341 19.473 1.00 84.81 97 ALA A N 1
ATOM 743 C CA . ALA A 1 97 ? -1.139 5.179 20.474 1.00 84.81 97 ALA A CA 1
ATOM 744 C C . ALA A 1 97 ? -2.119 6.163 21.131 1.00 84.81 97 ALA A C 1
ATOM 746 O O . ALA A 1 97 ? -2.149 6.282 22.354 1.00 84.81 97 ALA A O 1
ATOM 747 N N . ARG A 1 98 ? -2.988 6.808 20.340 1.00 79.25 98 ARG A N 1
ATOM 748 C CA . ARG A 1 98 ? -4.029 7.709 20.857 1.00 79.25 98 ARG A CA 1
ATOM 749 C C . ARG A 1 98 ? -5.020 6.992 21.774 1.00 79.25 98 ARG A C 1
ATOM 751 O O . ARG A 1 98 ? -5.395 7.563 22.793 1.00 79.25 98 ARG A O 1
ATOM 758 N N . ILE A 1 99 ? -5.445 5.773 21.432 1.00 82.44 99 ILE A N 1
ATOM 759 C CA . ILE A 1 99 ? -6.359 4.983 22.272 1.00 82.44 99 ILE A CA 1
ATOM 760 C C . ILE A 1 99 ? -5.707 4.704 23.629 1.00 82.44 99 ILE A C 1
ATOM 762 O O . ILE A 1 99 ? -6.299 5.022 24.657 1.00 82.44 99 ILE A O 1
ATOM 766 N N . PHE A 1 100 ? -4.468 4.205 23.642 1.00 83.38 100 PHE A N 1
ATOM 767 C CA . PHE A 1 100 ? -3.730 3.962 24.887 1.00 83.38 100 PHE A CA 1
ATOM 768 C C . PHE A 1 100 ? -3.532 5.243 25.711 1.00 83.38 100 PHE A C 1
ATOM 770 O O . PHE A 1 100 ? -3.687 5.228 26.932 1.00 83.38 100 PHE A O 1
ATOM 777 N N . TYR A 1 101 ? -3.251 6.372 25.056 1.00 81.69 101 TYR A N 1
ATOM 778 C CA . TYR A 1 101 ? -3.087 7.659 25.732 1.00 81.69 101 TYR A CA 1
ATOM 779 C C . TYR A 1 101 ? -4.406 8.197 26.313 1.00 81.69 101 TYR A C 1
ATOM 781 O O . TYR A 1 101 ? -4.418 8.754 27.410 1.00 81.69 101 TYR A O 1
ATOM 789 N N . GLY A 1 102 ? -5.524 8.005 25.604 1.00 74.94 102 GLY A N 1
ATOM 790 C CA . GLY A 1 102 ? -6.866 8.370 26.063 1.00 74.94 102 GLY A CA 1
ATOM 791 C C . GLY A 1 102 ? -7.313 7.550 27.273 1.00 74.94 102 GLY A C 1
ATOM 792 O O . GLY A 1 102 ? -7.827 8.120 28.234 1.00 74.94 102 GLY A O 1
ATOM 793 N N . VAL A 1 103 ? -7.016 6.244 27.268 1.00 79.50 103 VAL A N 1
ATOM 794 C CA . VAL A 1 103 ? -7.221 5.355 28.424 1.00 79.50 103 VAL A CA 1
ATOM 795 C C . VAL A 1 103 ? -6.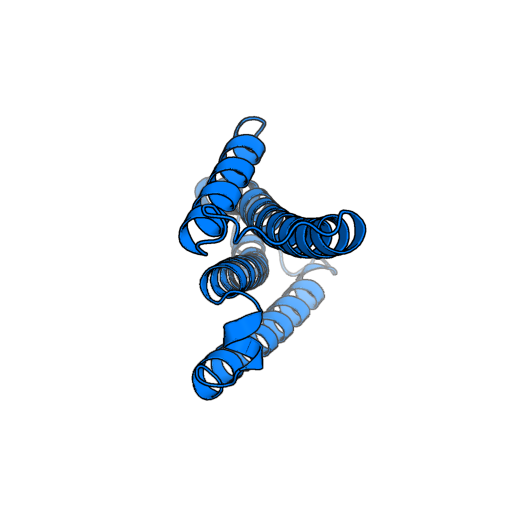394 5.833 29.621 1.00 79.50 103 VAL A C 1
ATOM 797 O O . VAL A 1 103 ? -6.936 6.002 30.708 1.00 79.50 103 VAL A O 1
ATOM 800 N N . LYS A 1 104 ? -5.105 6.149 29.423 1.00 79.75 104 LYS A N 1
ATOM 801 C CA . LYS A 1 104 ? -4.213 6.610 30.503 1.00 79.75 104 LYS A CA 1
ATOM 802 C C . LYS A 1 104 ? -4.660 7.930 31.147 1.00 79.75 104 LYS A C 1
ATOM 804 O O . LYS A 1 104 ? -4.430 8.134 32.334 1.00 79.75 104 LYS A O 1
ATOM 809 N N . ARG A 1 105 ? -5.282 8.835 30.384 1.00 78.06 105 ARG A N 1
ATOM 810 C CA . ARG A 1 105 ? -5.758 10.143 30.873 1.00 78.06 105 ARG A CA 1
ATOM 811 C C . ARG A 1 105 ? -7.233 10.164 31.315 1.00 78.06 105 ARG A C 1
ATOM 813 O O . ARG A 1 105 ? -7.727 11.249 31.598 1.00 78.06 105 ARG A O 1
ATOM 820 N N . ASN A 1 106 ? -7.932 9.019 31.382 1.00 71.31 106 ASN A N 1
ATOM 821 C CA . ASN A 1 106 ? -9.382 8.948 31.670 1.00 71.31 106 ASN A CA 1
ATOM 822 C C . ASN A 1 106 ? -10.223 9.891 30.782 1.00 71.31 106 ASN A C 1
ATOM 824 O O . ASN A 1 106 ? -11.230 10.472 31.185 1.00 71.31 106 ASN A O 1
ATOM 828 N N . ILE A 1 107 ? -9.785 10.067 29.537 1.00 68.38 107 ILE A N 1
ATOM 829 C CA . ILE A 1 107 ? -10.436 10.943 28.574 1.00 68.38 107 ILE A CA 1
ATOM 830 C C . ILE A 1 107 ? -11.635 10.196 27.968 1.00 68.38 107 ILE A C 1
ATOM 832 O O . ILE A 1 107 ? -11.469 9.294 27.150 1.00 68.38 107 ILE A O 1
ATOM 836 N N . HIS A 1 108 ? -12.851 10.587 28.362 1.00 58.12 10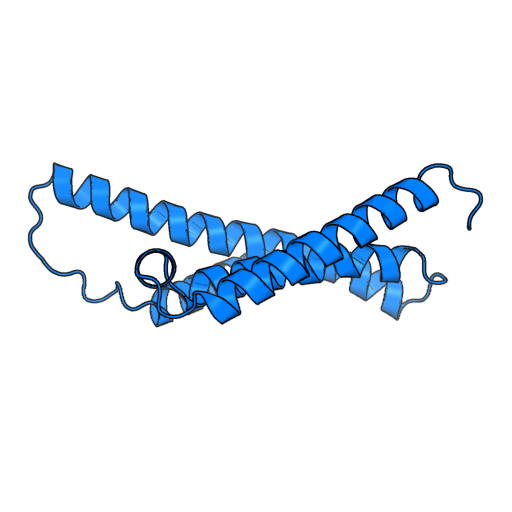8 HIS A N 1
ATOM 837 C CA . HIS A 1 108 ? -14.111 9.974 27.908 1.00 58.12 108 HIS A CA 1
ATOM 838 C C . HIS A 1 108 ? -14.726 10.613 26.645 1.00 58.12 108 HIS A C 1
ATOM 840 O O . HIS A 1 108 ? -15.777 10.165 26.181 1.00 58.12 108 HIS A O 1
ATOM 846 N N . TYR A 1 109 ? -14.113 11.649 26.054 1.00 55.88 109 TYR A N 1
ATOM 847 C CA . TYR A 1 109 ? -14.670 12.285 24.856 1.00 55.88 109 TYR A CA 1
ATOM 848 C C . TYR A 1 109 ? -14.458 11.428 23.598 1.00 55.88 109 TYR A C 1
ATOM 850 O O . TYR A 1 109 ? -13.345 11.012 23.281 1.00 55.88 109 TYR A O 1
ATOM 858 N N . LYS A 1 110 ? -15.535 11.200 22.831 1.00 52.22 110 LYS A N 1
ATOM 859 C CA . LYS A 1 110 ? -15.481 10.601 21.485 1.00 52.22 110 LYS A CA 1
ATOM 860 C C . LYS A 1 110 ? -14.697 11.550 20.562 1.00 52.22 110 LYS A C 1
ATOM 862 O O . LYS A 1 110 ? -15.188 12.646 20.286 1.00 52.22 110 LYS A O 1
ATOM 867 N N . PRO A 1 111 ? -13.504 11.184 20.062 1.00 55.56 111 PRO A N 1
ATOM 868 C CA . PRO A 1 111 ? -12.748 12.070 19.184 1.00 55.56 111 PRO A CA 1
ATOM 869 C C . PRO A 1 111 ? -13.514 12.297 17.869 1.00 55.56 111 PRO A C 1
ATOM 871 O O . PRO A 1 111 ? -13.685 11.375 17.075 1.00 55.56 111 PRO A O 1
ATOM 874 N N . ARG A 1 112 ? -13.950 13.543 17.624 1.00 49.84 112 ARG A N 1
ATOM 875 C CA . ARG A 1 112 ? -14.654 13.992 16.399 1.00 49.84 112 ARG A CA 1
ATOM 876 C C . ARG A 1 112 ? -13.835 13.778 15.111 1.00 49.84 112 ARG A C 1
ATOM 878 O O . ARG A 1 112 ? -14.410 13.614 14.046 1.00 49.84 112 ARG A O 1
ATOM 885 N N . PHE A 1 113 ? -12.505 13.705 15.224 1.00 51.28 113 PHE A N 1
ATOM 886 C CA . PHE A 1 113 ? -11.546 13.478 14.127 1.00 51.28 113 PHE A CA 1
ATOM 887 C C . PHE A 1 113 ? -11.120 12.004 13.962 1.00 51.28 113 PHE A C 1
ATOM 889 O O . PHE A 1 113 ? -10.001 11.718 13.540 1.00 51.28 113 PHE A O 1
ATOM 896 N N . ALA A 1 114 ? -11.960 11.047 14.364 1.00 59.00 114 ALA A N 1
ATOM 897 C CA . ALA A 1 114 ? -11.684 9.609 14.229 1.00 59.00 114 ALA A CA 1
ATOM 898 C C . ALA A 1 114 ? -12.450 8.942 13.074 1.00 59.00 114 ALA A C 1
ATOM 900 O O . ALA A 1 114 ? -12.538 7.714 13.016 1.00 59.00 114 ALA A O 1
ATOM 901 N N . THR A 1 115 ? -13.012 9.740 12.167 1.00 69.75 115 THR A N 1
ATOM 902 C CA . THR A 1 115 ? -13.652 9.239 10.950 1.00 69.75 115 THR A CA 1
ATOM 903 C C . THR A 1 115 ? -12.575 8.680 10.017 1.00 69.75 115 THR A C 1
ATOM 905 O O . THR A 1 115 ? -11.543 9.330 9.832 1.00 69.75 115 THR A O 1
ATOM 908 N N . PRO A 1 116 ? -12.782 7.493 9.427 1.00 71.19 116 PRO A N 1
ATOM 909 C CA . PRO A 1 116 ? -11.759 6.821 8.626 1.00 71.19 116 PRO A CA 1
ATOM 910 C C . PRO A 1 116 ? -11.340 7.633 7.378 1.00 71.19 116 PRO A C 1
ATOM 912 O O . PRO A 1 116 ? -10.166 7.625 7.017 1.00 71.19 116 PRO A O 1
ATOM 915 N N . ILE A 1 117 ? -12.220 8.502 6.869 1.00 76.31 117 ILE A N 1
ATOM 916 C CA . ILE A 1 117 ? -11.919 9.484 5.813 1.00 76.31 117 ILE A CA 1
ATOM 917 C C . ILE A 1 117 ? -10.751 10.413 6.193 1.00 76.31 117 ILE A C 1
ATOM 919 O O . ILE A 1 117 ? -9.850 10.639 5.389 1.00 76.31 117 ILE A O 1
ATOM 923 N N . TYR A 1 118 ? -10.708 10.926 7.429 1.00 82.88 118 TYR A N 1
ATOM 924 C CA . TYR A 1 118 ? -9.605 11.796 7.861 1.00 82.88 118 TYR A CA 1
ATOM 925 C C . TYR A 1 118 ? -8.278 11.039 7.960 1.00 82.88 118 TYR A C 1
ATOM 927 O O . TYR A 1 118 ? -7.220 11.632 7.768 1.00 82.88 118 TYR A O 1
ATOM 935 N N . GLN A 1 119 ? -8.320 9.733 8.243 1.00 84.25 119 GLN A N 1
ATOM 936 C CA . GLN A 1 119 ? -7.122 8.893 8.291 1.00 84.25 119 GLN A CA 1
ATOM 937 C C . GLN A 1 119 ? -6.532 8.720 6.894 1.00 84.25 119 GLN A C 1
ATOM 939 O O . GLN A 1 119 ? -5.326 8.869 6.728 1.00 84.25 119 GLN A O 1
ATOM 944 N N . VAL A 1 120 ? -7.390 8.489 5.897 1.00 85.94 120 VAL A N 1
ATOM 945 C CA . VAL A 1 120 ? -7.001 8.425 4.484 1.00 85.94 120 VAL A CA 1
ATOM 946 C C . VAL A 1 120 ? -6.388 9.745 4.029 1.00 85.94 120 VAL A C 1
ATOM 948 O O . VAL A 1 120 ? -5.285 9.743 3.491 1.00 85.94 120 VAL A O 1
ATOM 951 N N . ILE A 1 121 ? -7.052 10.874 4.299 1.00 87.50 121 ILE A N 1
ATOM 952 C CA . ILE A 1 121 ? -6.537 12.203 3.934 1.00 87.50 121 ILE A CA 1
ATOM 953 C C . ILE A 1 121 ? -5.162 12.437 4.566 1.00 87.50 121 ILE A C 1
ATOM 955 O O . ILE A 1 121 ? -4.236 12.868 3.887 1.00 87.50 121 ILE A O 1
ATOM 959 N N . PHE A 1 122 ? -4.993 12.103 5.847 1.00 87.69 122 PHE A N 1
ATOM 960 C CA . PHE A 1 122 ? -3.711 12.272 6.525 1.00 87.69 122 PHE A CA 1
ATOM 961 C C . PHE A 1 122 ? -2.618 11.363 5.943 1.00 87.69 122 PHE A C 1
ATOM 963 O O . PHE A 1 122 ? -1.494 11.816 5.748 1.00 87.69 122 PHE A O 1
ATOM 970 N N . THR A 1 123 ? -2.941 10.113 5.590 1.00 89.31 123 THR A N 1
ATOM 971 C CA . THR A 1 123 ? -2.021 9.230 4.856 1.00 89.31 123 THR A CA 1
ATOM 972 C C . THR A 1 123 ? -1.603 9.854 3.524 1.00 89.31 123 THR A C 1
ATOM 974 O O . THR A 1 123 ? -0.410 9.903 3.243 1.00 89.31 123 THR A O 1
ATOM 977 N N . LEU A 1 124 ? -2.542 10.386 2.735 1.00 87.81 124 LEU A N 1
ATOM 978 C CA . LEU A 1 124 ? -2.231 11.028 1.454 1.00 87.81 124 LEU A CA 1
ATOM 979 C C . LEU A 1 124 ? -1.361 12.281 1.620 1.00 87.81 124 LEU A C 1
ATOM 981 O O . LEU A 1 124 ? -0.454 12.492 0.823 1.00 87.81 124 LEU A O 1
ATOM 985 N N . ILE A 1 125 ? -1.582 13.075 2.672 1.00 91.19 125 ILE A N 1
ATOM 986 C CA . ILE A 1 125 ? -0.738 14.237 2.991 1.00 91.19 125 ILE A CA 1
ATOM 987 C C . ILE A 1 125 ? 0.694 13.795 3.307 1.00 91.19 125 ILE A C 1
ATOM 989 O O . ILE A 1 125 ? 1.638 14.371 2.774 1.00 91.19 125 ILE A O 1
ATOM 993 N N . ILE A 1 126 ? 0.873 12.760 4.137 1.00 89.50 126 ILE A N 1
ATOM 994 C CA . ILE A 1 126 ? 2.210 12.228 4.447 1.00 89.50 126 ILE A CA 1
ATOM 995 C C . ILE A 1 126 ? 2.906 11.747 3.169 1.00 89.50 126 ILE A C 1
ATOM 997 O O . ILE A 1 126 ? 4.087 12.040 2.981 1.00 89.50 126 ILE A O 1
ATOM 1001 N N . VAL A 1 127 ? 2.184 11.035 2.297 1.00 89.94 127 VAL A N 1
ATOM 1002 C CA . VAL A 1 127 ? 2.726 10.550 1.019 1.00 89.94 127 VAL A CA 1
ATOM 1003 C C . VAL A 1 127 ? 3.135 11.713 0.121 1.00 89.94 127 VAL A C 1
ATOM 1005 O O . VAL A 1 127 ? 4.237 11.708 -0.419 1.00 89.94 127 VAL A O 1
ATOM 1008 N N . ALA A 1 128 ? 2.292 12.742 0.006 1.00 89.44 128 ALA A N 1
ATOM 1009 C CA . ALA A 1 128 ? 2.603 13.935 -0.774 1.00 89.44 128 ALA A CA 1
ATOM 1010 C C . ALA A 1 128 ? 3.876 14.624 -0.262 1.00 89.44 128 ALA A C 1
ATOM 1012 O O . ALA A 1 128 ? 4.745 14.960 -1.057 1.00 89.44 128 ALA A O 1
ATOM 1013 N N . ILE A 1 129 ? 4.029 14.763 1.059 1.00 90.19 129 ILE A N 1
ATOM 1014 C CA . ILE A 1 129 ? 5.231 15.352 1.668 1.00 90.19 129 ILE A CA 1
ATOM 1015 C C . ILE A 1 129 ? 6.476 14.501 1.381 1.00 90.19 129 ILE A C 1
ATOM 1017 O O . ILE A 1 129 ? 7.524 15.048 1.049 1.00 90.19 129 ILE A O 1
ATOM 1021 N N . GLN A 1 130 ? 6.371 13.173 1.474 1.00 87.81 130 GLN A N 1
ATOM 1022 C CA . GLN A 1 130 ? 7.477 12.254 1.174 1.00 87.81 130 GLN A CA 1
ATOM 1023 C C . GLN A 1 130 ? 7.882 12.233 -0.301 1.00 87.81 130 GLN A C 1
ATOM 1025 O O . GLN A 1 130 ? 8.997 11.816 -0.602 1.00 87.81 130 GLN A O 1
ATOM 1030 N N . MET A 1 131 ? 7.016 12.705 -1.198 1.00 86.00 131 MET A N 1
ATOM 1031 C CA . MET A 1 131 ? 7.295 12.808 -2.629 1.00 86.00 131 MET A CA 1
ATOM 1032 C C . MET A 1 131 ? 7.927 14.127 -3.066 1.00 86.00 131 MET A C 1
ATOM 1034 O O . MET A 1 131 ? 8.499 14.178 -4.142 1.00 86.00 131 MET A O 1
ATOM 1038 N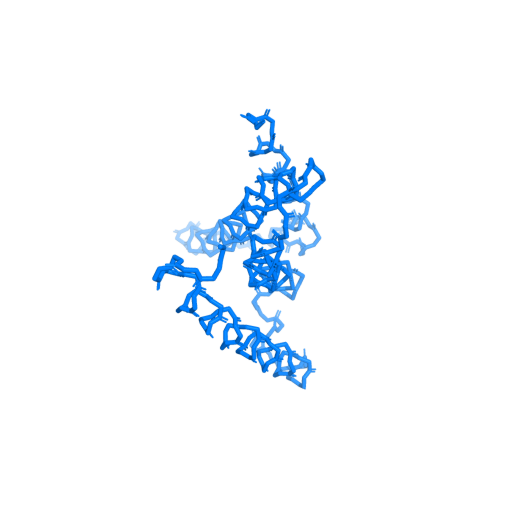 N . ILE A 1 132 ? 7.862 15.190 -2.263 1.00 86.12 132 ILE A N 1
ATOM 1039 C CA . ILE A 1 132 ? 8.537 16.464 -2.570 1.00 86.12 132 ILE A CA 1
ATOM 1040 C C . ILE A 1 132 ? 10.067 16.322 -2.741 1.00 86.12 132 ILE A C 1
ATOM 1042 O O . ILE A 1 132 ? 10.606 16.976 -3.629 1.00 86.12 132 ILE A O 1
ATOM 1046 N N . PRO A 1 133 ? 10.795 15.527 -1.929 1.00 76.69 133 PRO A N 1
ATOM 1047 C CA . PRO A 1 133 ? 12.253 15.425 -2.040 1.00 76.69 133 PRO A CA 1
ATOM 1048 C C . PRO A 1 133 ? 12.762 14.507 -3.172 1.00 76.69 133 PRO A C 1
ATOM 1050 O O . PRO A 1 133 ? 13.958 14.206 -3.178 1.00 76.69 133 PRO A O 1
ATOM 1053 N N . ILE A 1 134 ? 11.902 14.026 -4.086 1.00 69.19 134 ILE A N 1
ATOM 1054 C CA . ILE A 1 134 ? 12.263 13.064 -5.151 1.00 69.19 134 ILE A CA 1
ATOM 1055 C C . ILE A 1 134 ? 12.563 13.702 -6.507 1.00 69.19 134 ILE A C 1
ATOM 1057 O O . ILE A 1 134 ? 13.422 13.122 -7.227 1.00 69.19 134 ILE A O 1
#

Organism: Geodia barretti (NCBI:txid519541)

Foldseek 3Di:
DVPPPPLVVLLVVLVVQLVVLVVVVVVCVVCVVPVVCVVQQVVLVVLLSVLSNLVSVLSVLVPDDDDPVSVVCNVVSVLLSVLSNVLSVVLSVVVVVVVVVCVVVVPPDDPPCPPSVNSVVSSVVSSVVSNPVD

Sequence (134 aa):
MYSDPWAIPSLIIACIGVLCVAATAVIFGVYWKTPVIKSSGREQMILLLIGICCSFILPFFYVAPPSIPICLVNRLGIWFCYSLMFAALAVKAQRVARIFYGVKRNIHYKPRFATPIYQVIFTLIIVAIQMIPI

pLDDT: mean 82.39, std 10.83, range [47.97, 93.81]

Secondary structure (DSSP, 8-state):
---STTHHHHHHHHHHHHHHHHHHHHHHHHTTTSHHHHHH-HHHHHHHHHHHHHHHHHHHHHHSPP-HHHHHHHHHHHHHHHHHHHHHHHHHHHHHHHHHHHHHTT-----TT--HHHHHHHHHHHHHHHHTT-

InterPro domains:
  IPR000337 GPCR, family 3 [PR00248] (34-56)
  IPR000337 GPCR, family 3 [PR00248] (79-100)
  IPR000337 GPCR, family 3 [PR00248] (119-134)
  IPR017978 GPCR family 3, C-terminal [PF00003] (2-132)
  IPR017978 GPCR family 3, C-terminal [PS50259] (6-134)
  IPR050726 Metabotropic Glutamate Receptor [PTHR24060] (2-132)

Radius of gyration: 18.42 Å; chains: 1; bounding box: 41×32×53 Å